Protein AF-A0A7S3ULJ9-F1 (afdb_monomer_lite)

Radius of gyration: 17.22 Å; chains: 1; bounding box: 42×34×47 Å

Secondary structure (DSSP, 8-state):
-PPPSS-TTPPSSEEEEEEE--SSTT--EEEEEEEESSSSSGGGSEEEEEEEEE------TT---EEEEEEE-TT-PEEEEEEETTT--EEEEEE---TTS--HHHHHHHHT-

InterPro domains:
  IPR013126 Heat shock protein 70 family [PF00012] (1-113)
  IPR013126 Heat shock protein 70 family [PTHR19375] (1-113)
  IPR029047 Heat shock protein 70kD, peptide-binding domain superfamily [G3DSA:2.60.34.10] (1-113)
  IPR029047 Heat shock protein 70kD, peptide-binding domain superfamily [SSF100920] (1-112)

Sequence (113 aa):
VMTKLIERNTTIPTKKNQTFTTYADNQPGVLIQVFEGERAMTKDNNLLGKFHLDGIPPAPRGVPQIEVTFDIDANGILNVSAQDKSTGKSNQITITNEKGRLSQADIDRMVNE

pLDDT: mean 85.6, std 11.39, range [47.88, 94.81]

Organism: Oxyrrhis marina (NCBI:txid2969)

Foldseek 3Di:
DDDDFDDPPPDPQDKGKDKDWDPAFQDQKDKDWDWDDDDPDRVVTHTQDIDIQGGDGGGGTPPWIKMWMWGQHPQRWIKIKIATPVPRGIDIDIGDCPPPDDDVVRVVVVVVD

Structure (mmCIF, N/CA/C/O backbone):
data_AF-A0A7S3ULJ9-F1
#
_entry.id   AF-A0A7S3ULJ9-F1
#
loop_
_atom_site.group_PDB
_atom_site.id
_atom_site.type_symbol
_atom_site.label_atom_id
_atom_site.label_alt_id
_atom_site.label_comp_id
_atom_site.label_asym_id
_atom_site.label_entity_id
_atom_site.label_seq_id
_atom_site.pdbx_PDB_ins_code
_atom_site.Cartn_x
_atom_site.Cartn_y
_atom_site.Cartn_z
_atom_site.occupancy
_atom_site.B_iso_or_equiv
_atom_site.auth_seq_id
_atom_site.auth_comp_id
_atom_site.auth_asym_id
_atom_site.auth_atom_id
_atom_site.pdbx_PDB_model_num
ATOM 1 N N . VAL A 1 1 ? -7.353 -11.570 -3.505 1.00 76.38 1 VAL A N 1
ATOM 2 C CA . VAL A 1 1 ? -6.701 -12.179 -2.321 1.00 76.38 1 VAL A CA 1
ATOM 3 C C . VAL A 1 1 ? -6.170 -11.050 -1.457 1.00 76.38 1 VAL A C 1
ATOM 5 O O . VAL A 1 1 ? -5.684 -10.079 -2.022 1.00 76.38 1 VAL A O 1
ATOM 8 N N . MET A 1 2 ? -6.346 -11.126 -0.138 1.00 84.81 2 MET A N 1
ATOM 9 C CA . MET A 1 2 ? -5.890 -10.107 0.812 1.00 84.81 2 MET A CA 1
ATOM 10 C C . MET A 1 2 ? -4.467 -10.416 1.292 1.00 84.81 2 MET A C 1
ATOM 12 O O . MET A 1 2 ? -4.228 -11.488 1.846 1.00 84.81 2 MET A O 1
ATOM 16 N N . THR A 1 3 ? -3.546 -9.468 1.125 1.00 87.88 3 THR A N 1
ATOM 17 C CA . THR A 1 3 ? -2.212 -9.529 1.738 1.00 87.88 3 THR A CA 1
ATOM 18 C C . THR A 1 3 ? -2.267 -8.815 3.081 1.00 87.88 3 THR A C 1
ATOM 20 O O . THR A 1 3 ? -2.571 -7.625 3.141 1.00 87.88 3 THR A O 1
ATOM 23 N N . LYS A 1 4 ? -2.016 -9.545 4.169 1.00 87.50 4 LYS A N 1
ATOM 24 C CA . LYS A 1 4 ? -2.036 -8.990 5.527 1.00 87.50 4 LYS A CA 1
ATOM 25 C C . LYS A 1 4 ? -0.697 -8.314 5.822 1.00 87.50 4 LYS A C 1
ATOM 27 O O . LYS A 1 4 ? 0.342 -8.956 5.718 1.00 87.50 4 LYS A O 1
ATOM 32 N N . LEU A 1 5 ? -0.745 -7.034 6.181 1.00 87.44 5 LEU A N 1
ATOM 33 C CA . LEU A 1 5 ? 0.434 -6.214 6.493 1.00 87.44 5 LEU A CA 1
ATOM 34 C C . LEU A 1 5 ? 0.550 -5.912 7.987 1.00 87.44 5 LEU A C 1
ATOM 36 O O . LEU A 1 5 ? 1.625 -6.036 8.567 1.00 87.44 5 LEU A O 1
ATOM 40 N N . ILE A 1 6 ? -0.568 -5.529 8.603 1.00 89.06 6 ILE A N 1
ATOM 41 C CA . ILE A 1 6 ? -0.689 -5.263 10.034 1.00 89.06 6 ILE A CA 1
ATOM 42 C C . ILE A 1 6 ? -1.803 -6.166 10.552 1.00 89.06 6 ILE A C 1
ATOM 44 O O . ILE A 1 6 ? -2.921 -6.143 10.034 1.00 89.06 6 ILE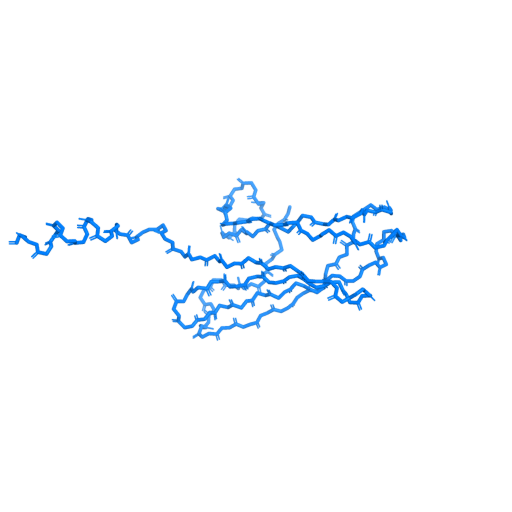 A O 1
ATOM 48 N N . GLU A 1 7 ? -1.480 -7.010 11.527 1.00 90.25 7 GLU A N 1
ATOM 49 C CA . GLU A 1 7 ? -2.442 -7.941 12.108 1.00 90.25 7 GLU A CA 1
ATOM 50 C C . GLU A 1 7 ? -3.335 -7.240 13.130 1.00 90.25 7 GLU A C 1
ATOM 52 O O . GLU A 1 7 ? -2.963 -6.230 13.739 1.00 90.25 7 GLU A O 1
ATOM 57 N N . ARG A 1 8 ? -4.530 -7.794 13.346 1.00 86.62 8 ARG A N 1
ATOM 58 C CA . ARG A 1 8 ? -5.422 -7.300 14.391 1.00 86.62 8 ARG A CA 1
ATOM 59 C C . ARG A 1 8 ? -4.737 -7.416 15.753 1.00 86.62 8 ARG A C 1
ATOM 61 O O . ARG A 1 8 ? -4.056 -8.399 16.023 1.00 86.62 8 ARG A O 1
ATOM 68 N N . ASN A 1 9 ? -4.970 -6.426 16.614 1.00 85.12 9 ASN A N 1
ATOM 69 C CA . ASN A 1 9 ? -4.361 -6.306 17.943 1.00 85.12 9 ASN A CA 1
ATOM 70 C C . ASN A 1 9 ? -2.840 -6.051 17.924 1.00 85.12 9 ASN A C 1
ATOM 72 O O . ASN A 1 9 ? -2.186 -6.228 18.949 1.00 85.12 9 ASN A O 1
ATOM 76 N N . THR A 1 10 ? -2.271 -5.609 16.795 1.00 90.00 10 THR A N 1
ATOM 77 C CA . THR A 1 10 ? -0.895 -5.087 16.782 1.00 90.00 10 THR A CA 1
ATOM 78 C C . THR A 1 10 ? -0.816 -3.822 17.639 1.00 90.00 10 THR A C 1
ATOM 80 O O . THR A 1 10 ? -1.635 -2.917 17.489 1.00 90.00 10 THR A O 1
ATOM 83 N N . THR A 1 11 ? 0.182 -3.742 18.520 1.00 91.62 11 THR A N 1
ATOM 84 C CA . THR A 1 11 ? 0.448 -2.553 19.339 1.00 91.62 11 THR A CA 1
ATOM 85 C C . THR A 1 11 ? 0.777 -1.348 18.457 1.00 91.62 11 THR A C 1
ATOM 87 O O . THR A 1 11 ? 1.691 -1.427 17.636 1.00 91.62 11 THR A O 1
ATOM 90 N N . ILE A 1 12 ? 0.057 -0.239 18.643 1.00 90.38 12 ILE A N 1
ATOM 91 C CA . ILE A 1 12 ? 0.316 1.047 17.978 1.00 90.38 12 ILE A CA 1
ATOM 92 C C . ILE A 1 12 ? 1.128 1.977 18.902 1.00 90.38 12 ILE A C 1
ATOM 94 O O . ILE A 1 12 ? 0.982 1.875 20.123 1.00 90.38 12 ILE A O 1
ATOM 98 N N . PRO A 1 13 ? 1.976 2.876 18.366 1.00 93.62 13 PRO A N 1
ATOM 99 C CA . PRO A 1 13 ? 2.240 3.118 16.945 1.00 93.62 13 PRO A CA 1
ATOM 100 C C . PRO A 1 13 ? 3.044 1.987 16.288 1.00 93.62 13 PRO A C 1
ATOM 102 O O . PRO A 1 13 ? 3.912 1.379 16.914 1.00 93.62 13 PRO A O 1
ATOM 105 N N . THR A 1 14 ? 2.760 1.692 15.018 1.00 93.75 14 THR A N 1
ATOM 106 C CA . THR A 1 14 ? 3.456 0.631 14.275 1.00 93.75 14 THR A CA 1
ATOM 107 C C . THR A 1 14 ? 3.666 0.998 12.819 1.00 93.75 14 THR A C 1
ATOM 109 O O . THR A 1 14 ? 2.811 1.614 12.189 1.00 93.75 14 THR A O 1
ATOM 112 N N . LYS A 1 15 ? 4.798 0.555 12.270 1.00 94.69 15 LYS A N 1
ATOM 113 C CA . LYS A 1 15 ? 5.184 0.788 10.883 1.00 94.69 15 LYS A CA 1
ATOM 114 C C . LYS A 1 15 ? 5.569 -0.525 10.217 1.00 94.69 15 LYS A C 1
ATOM 116 O O . LYS A 1 15 ? 6.380 -1.288 10.747 1.00 94.69 15 LYS A O 1
ATOM 121 N N . LYS A 1 16 ? 5.007 -0.785 9.040 1.00 93.75 16 LYS A N 1
ATOM 122 C CA . LYS A 1 16 ? 5.294 -1.963 8.214 1.00 93.75 16 LYS A CA 1
ATOM 123 C C . LYS A 1 16 ? 5.517 -1.548 6.775 1.00 93.75 16 LYS A C 1
ATOM 125 O O . LYS A 1 16 ? 4.790 -0.714 6.252 1.00 93.75 16 LYS A O 1
ATOM 130 N N . ASN A 1 17 ? 6.507 -2.143 6.129 1.00 93.94 17 ASN A N 1
ATOM 131 C CA . ASN A 1 17 ? 6.773 -1.950 4.713 1.00 93.94 17 ASN A CA 1
ATOM 132 C C . ASN A 1 17 ? 6.694 -3.282 3.967 1.00 93.94 17 ASN A C 1
ATOM 134 O O . ASN A 1 17 ? 6.966 -4.349 4.517 1.00 93.94 17 ASN A O 1
ATOM 138 N N . GLN A 1 18 ? 6.299 -3.216 2.703 1.00 92.88 18 GLN A N 1
ATOM 139 C CA . GLN A 1 18 ? 6.301 -4.356 1.805 1.00 92.88 18 GLN A CA 1
ATOM 140 C C . GLN A 1 18 ? 6.574 -3.891 0.383 1.00 92.88 18 GLN A C 1
ATOM 142 O O . GLN A 1 18 ? 6.003 -2.910 -0.092 1.00 92.88 18 GLN A O 1
ATOM 147 N N . THR A 1 19 ? 7.443 -4.622 -0.305 1.00 92.94 19 THR A N 1
ATOM 148 C CA . THR A 1 19 ? 7.725 -4.384 -1.716 1.00 92.94 19 THR A CA 1
ATOM 149 C C . THR A 1 19 ? 6.708 -5.125 -2.574 1.00 92.94 19 THR A C 1
ATOM 151 O O . THR A 1 19 ? 6.544 -6.339 -2.457 1.00 92.94 19 THR A O 1
ATOM 154 N N . PHE A 1 20 ? 6.054 -4.386 -3.457 1.00 91.50 20 PHE A N 1
ATOM 155 C CA . PHE A 1 20 ? 5.166 -4.872 -4.499 1.00 91.50 20 PHE A CA 1
ATOM 156 C C . PHE A 1 20 ? 5.796 -4.636 -5.873 1.00 91.50 20 PHE A C 1
ATOM 158 O O . PHE A 1 20 ? 6.786 -3.918 -6.022 1.00 91.50 20 PHE A O 1
ATOM 165 N N . THR A 1 21 ? 5.213 -5.256 -6.890 1.00 91.31 21 THR A N 1
ATOM 166 C CA . THR A 1 21 ? 5.648 -5.121 -8.279 1.00 91.31 21 THR A CA 1
ATOM 167 C C . THR A 1 21 ? 4.443 -5.061 -9.213 1.00 91.31 21 THR A C 1
ATOM 169 O O . THR A 1 21 ? 3.305 -5.275 -8.786 1.00 91.31 21 THR A O 1
ATOM 172 N N . THR A 1 22 ? 4.679 -4.729 -10.479 1.00 90.69 22 THR A N 1
ATOM 173 C CA . THR A 1 22 ? 3.638 -4.645 -11.504 1.00 90.69 22 THR A CA 1
ATOM 174 C C . THR A 1 22 ? 3.106 -6.025 -11.875 1.00 90.69 22 THR A C 1
ATOM 176 O O . THR A 1 22 ? 3.824 -7.027 -11.868 1.00 90.69 22 THR A O 1
ATOM 179 N N . TYR A 1 23 ? 1.818 -6.074 -12.213 1.00 87.38 23 TYR A N 1
ATOM 180 C CA . TYR A 1 23 ? 1.151 -7.307 -12.630 1.00 87.38 23 TYR A CA 1
ATOM 181 C C . TYR A 1 23 ? 1.288 -7.551 -14.142 1.00 87.38 23 TYR A C 1
ATOM 183 O O . TYR A 1 23 ? 1.306 -8.700 -14.584 1.00 87.38 23 TYR A O 1
ATOM 191 N N . ALA A 1 24 ? 1.416 -6.475 -14.925 1.00 88.50 24 ALA A N 1
ATOM 192 C CA . ALA A 1 24 ? 1.529 -6.506 -16.380 1.00 88.50 24 ALA A CA 1
ATOM 193 C C . ALA A 1 24 ? 2.808 -5.814 -16.880 1.00 88.50 24 ALA A C 1
ATOM 195 O O . ALA A 1 24 ? 3.369 -4.943 -16.208 1.00 88.50 24 ALA A O 1
ATOM 196 N N . ASP A 1 25 ? 3.247 -6.203 -18.078 1.00 89.81 25 ASP A N 1
ATOM 197 C CA . ASP A 1 25 ? 4.362 -5.559 -18.772 1.00 89.81 25 ASP A CA 1
ATOM 198 C C . ASP A 1 25 ? 3.993 -4.121 -19.154 1.00 89.81 25 ASP A C 1
ATOM 200 O O . ASP A 1 25 ? 2.866 -3.847 -19.570 1.00 89.81 25 ASP A O 1
ATOM 204 N N . ASN A 1 26 ? 4.953 -3.202 -19.035 1.00 89.69 26 ASN A N 1
ATOM 205 C CA . ASN A 1 26 ? 4.806 -1.786 -19.389 1.00 89.69 26 ASN A CA 1
ATOM 206 C C . ASN A 1 26 ? 3.639 -1.075 -18.682 1.00 89.69 26 ASN A C 1
ATOM 208 O O . ASN A 1 26 ? 3.047 -0.144 -19.226 1.00 89.69 26 ASN A O 1
ATOM 212 N N . GLN A 1 27 ? 3.301 -1.513 -17.468 1.00 88.38 27 GLN A N 1
ATOM 213 C CA . GLN A 1 27 ? 2.228 -0.922 -16.682 1.00 88.38 27 GLN A CA 1
ATOM 214 C C . GLN A 1 27 ? 2.610 0.516 -16.248 1.00 88.38 27 GLN A C 1
ATOM 216 O O . GLN A 1 27 ? 3.560 0.674 -15.481 1.00 88.38 27 GLN A O 1
ATOM 221 N N . PRO A 1 28 ? 1.880 1.563 -16.687 1.00 88.62 28 PRO A N 1
ATOM 222 C CA . PRO A 1 28 ? 2.273 2.964 -16.470 1.00 88.62 28 PRO A CA 1
ATOM 223 C C . PRO A 1 28 ? 2.031 3.467 -15.037 1.00 88.62 28 PRO A C 1
ATOM 225 O O . PRO A 1 28 ? 2.539 4.521 -14.650 1.00 88.62 28 PRO A O 1
ATOM 228 N N . GLY A 1 29 ? 1.250 2.729 -14.250 1.00 88.69 29 GLY A N 1
ATOM 229 C CA . GLY A 1 29 ? 0.926 3.059 -12.868 1.00 88.69 29 GLY A CA 1
ATOM 230 C C . GLY A 1 29 ? 0.274 1.893 -12.132 1.00 88.69 29 GLY A C 1
ATOM 231 O O . GLY A 1 29 ? -0.270 0.972 -12.748 1.00 88.69 29 GLY A O 1
ATOM 232 N N . VAL A 1 30 ? 0.335 1.909 -10.803 1.00 90.31 30 VAL A N 1
ATOM 233 C CA . VAL A 1 30 ? -0.273 0.887 -9.936 1.00 90.31 30 VAL A CA 1
ATOM 234 C C . VAL A 1 30 ? -1.384 1.496 -9.088 1.00 90.31 30 VAL A C 1
ATOM 236 O O . VAL A 1 30 ? -1.262 2.612 -8.591 1.00 90.31 30 VAL A O 1
ATOM 239 N N . LEU A 1 31 ? -2.475 0.750 -8.909 1.00 91.56 31 LEU A N 1
ATOM 240 C CA . LEU A 1 31 ? -3.559 1.110 -7.999 1.00 91.56 31 LEU A CA 1
ATOM 241 C C . LEU A 1 31 ? -3.336 0.413 -6.655 1.00 91.56 31 LEU A C 1
ATOM 243 O O . LEU A 1 31 ? -3.411 -0.813 -6.569 1.00 91.56 31 LEU A O 1
ATOM 247 N N . ILE A 1 32 ? -3.096 1.195 -5.606 1.00 91.75 32 ILE A N 1
ATOM 248 C CA . ILE A 1 32 ? -2.990 0.707 -4.235 1.00 91.75 32 ILE A CA 1
ATOM 249 C C . ILE A 1 32 ? -4.364 0.833 -3.586 1.00 91.75 32 ILE A C 1
ATOM 251 O O . ILE A 1 32 ? -4.965 1.907 -3.573 1.00 91.75 32 ILE A O 1
ATOM 255 N N . GLN A 1 33 ? -4.867 -0.271 -3.039 1.00 91.75 33 GLN A N 1
ATOM 256 C CA . GLN A 1 33 ? -6.136 -0.319 -2.319 1.00 91.75 33 GLN A CA 1
ATOM 257 C C . GLN A 1 33 ? -5.891 -0.816 -0.900 1.00 91.75 33 GLN A C 1
ATOM 259 O O . GLN A 1 33 ? -5.283 -1.866 -0.697 1.00 91.75 33 GLN A O 1
ATOM 264 N N . VAL A 1 34 ? -6.387 -0.062 0.073 1.00 91.62 34 VAL A N 1
ATOM 265 C CA . VAL A 1 34 ? -6.213 -0.332 1.496 1.00 91.62 34 VAL A CA 1
ATOM 266 C C . VAL A 1 34 ? -7.516 -0.890 2.042 1.00 91.62 34 VAL A C 1
ATOM 268 O O . VAL A 1 34 ? -8.563 -0.249 1.941 1.00 91.62 34 VAL A O 1
ATOM 271 N N . PHE A 1 35 ? -7.446 -2.086 2.617 1.00 91.69 35 PHE A N 1
ATOM 272 C CA . PHE A 1 35 ? -8.598 -2.781 3.177 1.00 91.69 35 PHE A CA 1
ATOM 273 C C . PHE A 1 35 ? -8.399 -3.079 4.659 1.00 91.69 35 PHE A C 1
ATOM 275 O O . PHE A 1 35 ? -7.292 -3.388 5.098 1.00 91.69 35 PHE A O 1
ATOM 282 N N . GLU A 1 36 ? -9.503 -3.066 5.394 1.00 88.19 36 GLU A N 1
ATOM 283 C CA . GLU A 1 36 ? -9.609 -3.471 6.789 1.00 88.19 36 GLU A CA 1
ATOM 284 C C . GLU A 1 36 ? -10.522 -4.697 6.897 1.00 88.19 36 GLU A C 1
ATOM 286 O O . GLU A 1 36 ? -11.664 -4.690 6.431 1.00 88.19 36 GLU A O 1
ATOM 291 N N . GLY A 1 37 ? -10.015 -5.770 7.501 1.00 88.31 37 GLY A N 1
ATOM 292 C CA . GLY A 1 37 ? -10.784 -6.982 7.770 1.00 88.31 37 GLY A CA 1
ATOM 293 C C . GLY A 1 37 ? -9.928 -8.247 7.809 1.00 88.31 37 GLY A C 1
ATOM 294 O O . GLY A 1 37 ? -8.769 -8.261 7.399 1.00 88.31 37 GLY A O 1
ATOM 295 N N . GLU A 1 38 ? -10.510 -9.330 8.321 1.00 87.38 38 GLU A N 1
ATOM 296 C CA . GLU A 1 38 ? -9.816 -10.612 8.523 1.00 87.38 38 GLU A CA 1
ATOM 297 C C . GLU A 1 38 ? -10.067 -11.627 7.399 1.00 87.38 38 GLU A C 1
ATOM 299 O O . GLU A 1 38 ? -9.420 -12.680 7.355 1.00 87.38 38 GLU A O 1
ATOM 304 N N . ARG A 1 39 ? -10.999 -11.335 6.481 1.00 86.81 39 ARG A N 1
ATOM 305 C CA . ARG A 1 39 ? -11.415 -12.285 5.444 1.00 86.81 39 ARG A CA 1
ATOM 306 C C . ARG A 1 39 ? -10.339 -12.416 4.366 1.00 86.81 39 ARG A C 1
ATOM 308 O O . ARG A 1 39 ? -9.633 -11.464 4.038 1.00 86.81 39 ARG A O 1
ATOM 315 N N . ALA A 1 40 ? -10.233 -13.610 3.782 1.00 86.38 40 ALA A N 1
ATOM 316 C CA . ALA A 1 40 ? -9.204 -13.939 2.790 1.00 86.38 40 ALA A CA 1
ATOM 317 C C . ALA A 1 40 ? -9.351 -13.167 1.463 1.00 86.38 40 ALA A C 1
ATOM 319 O O . ALA A 1 40 ? -8.378 -12.986 0.723 1.00 86.38 40 ALA A O 1
ATOM 320 N N . MET A 1 41 ? -10.564 -12.709 1.148 1.00 88.25 41 MET A N 1
ATOM 321 C CA . MET A 1 41 ? -10.880 -11.990 -0.082 1.00 88.25 41 MET A CA 1
ATOM 322 C C . MET A 1 41 ? -11.239 -10.538 0.226 1.00 88.25 41 MET A C 1
ATOM 324 O O . MET A 1 41 ? -12.075 -10.257 1.078 1.00 88.25 41 MET A O 1
ATOM 328 N N . THR A 1 42 ? -10.628 -9.612 -0.515 1.00 86.25 42 THR A N 1
ATOM 329 C CA . THR A 1 42 ? -10.806 -8.160 -0.348 1.00 86.25 42 THR A CA 1
ATOM 330 C C . THR A 1 42 ? -12.248 -7.702 -0.554 1.00 86.25 42 THR A C 1
ATOM 332 O O . THR A 1 42 ? -12.670 -6.754 0.092 1.00 86.25 42 THR A O 1
ATOM 335 N N . LYS A 1 43 ? -13.021 -8.403 -1.396 1.00 88.25 43 LYS A N 1
ATOM 336 C CA . LYS A 1 43 ? -14.448 -8.124 -1.642 1.00 88.25 43 LYS A CA 1
ATOM 337 C C . LYS A 1 43 ? -15.316 -8.217 -0.383 1.00 88.25 43 LYS A C 1
ATOM 339 O O . LYS A 1 43 ? -16.362 -7.587 -0.323 1.00 88.25 43 LYS A O 1
ATOM 344 N N . ASP A 1 44 ? -14.887 -9.017 0.591 1.00 86.25 44 ASP A N 1
ATOM 345 C CA . ASP A 1 44 ? -15.623 -9.238 1.828 1.00 86.25 44 ASP A CA 1
ATOM 346 C C . ASP A 1 44 ? -15.067 -8.364 2.972 1.00 86.25 44 ASP A C 1
ATOM 348 O O . ASP A 1 44 ? -15.563 -8.434 4.091 1.00 86.25 44 ASP A O 1
ATOM 352 N N . ASN A 1 45 ? -14.041 -7.547 2.719 1.00 87.81 45 ASN A N 1
ATOM 353 C CA . ASN A 1 45 ? -13.438 -6.636 3.695 1.00 87.81 45 ASN A CA 1
ATOM 354 C C . ASN A 1 45 ? -13.875 -5.183 3.435 1.00 87.81 45 ASN A C 1
ATOM 356 O O . ASN A 1 45 ? -14.415 -4.853 2.379 1.00 87.81 45 ASN A O 1
ATOM 360 N N . ASN A 1 46 ? -13.633 -4.300 4.401 1.00 86.88 46 ASN A N 1
ATOM 361 C CA . ASN A 1 46 ? -13.961 -2.881 4.299 1.00 86.88 46 ASN A CA 1
ATOM 362 C C . ASN A 1 46 ? -12.874 -2.1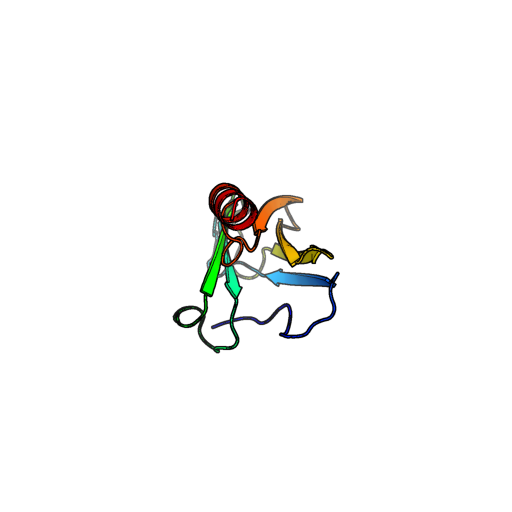49 3.500 1.00 86.88 46 ASN A C 1
ATOM 364 O O . ASN A 1 46 ? -11.699 -2.209 3.854 1.00 86.88 46 ASN A O 1
ATOM 368 N N . LEU A 1 47 ? -13.247 -1.459 2.421 1.00 89.25 47 LEU A N 1
ATOM 369 C CA . LEU A 1 47 ? -12.322 -0.594 1.686 1.00 89.25 47 LEU A CA 1
ATOM 370 C C . LEU A 1 47 ? -12.161 0.718 2.457 1.00 89.25 47 LEU A C 1
ATOM 372 O O . LEU A 1 47 ? -13.112 1.490 2.566 1.00 89.25 47 LEU A O 1
ATOM 376 N N . LEU A 1 48 ? -10.956 0.972 2.958 1.00 88.81 48 LEU A N 1
ATOM 377 C CA . LEU A 1 48 ? -10.632 2.205 3.669 1.00 88.81 48 LEU A CA 1
ATOM 378 C C . LEU A 1 48 ? -10.271 3.341 2.713 1.00 88.81 48 LEU A C 1
ATOM 380 O O . LEU A 1 48 ? -10.655 4.486 2.918 1.00 88.81 48 LEU A O 1
ATOM 384 N N . GLY A 1 49 ? -9.535 3.020 1.651 1.00 89.38 49 GLY A N 1
ATOM 385 C CA . GLY A 1 49 ? -9.054 4.016 0.708 1.00 89.38 49 GLY A CA 1
ATOM 386 C C . GLY A 1 49 ? -8.339 3.388 -0.475 1.00 89.38 49 GLY A C 1
ATOM 387 O O . GLY A 1 49 ? -8.010 2.200 -0.480 1.00 89.38 49 GLY A O 1
ATOM 388 N N . LYS A 1 50 ? -8.113 4.193 -1.509 1.00 93.12 50 LYS A N 1
ATOM 389 C CA . LYS A 1 50 ? -7.339 3.795 -2.683 1.00 93.12 50 LYS A CA 1
ATOM 390 C C . LYS A 1 50 ? -6.651 5.002 -3.298 1.00 93.12 50 LYS A C 1
ATOM 392 O O . LYS A 1 50 ? -7.204 6.098 -3.270 1.00 93.12 50 LYS A O 1
ATOM 397 N N . PHE A 1 51 ? -5.487 4.785 -3.887 1.00 93.06 51 PHE A N 1
ATOM 398 C CA . PHE A 1 51 ? -4.741 5.818 -4.595 1.00 93.06 51 PHE A CA 1
ATOM 399 C C . PHE A 1 51 ? -3.915 5.200 -5.725 1.00 93.06 51 PHE A C 1
ATOM 401 O O . PHE A 1 51 ? -3.596 4.011 -5.697 1.00 93.06 51 PHE A O 1
ATOM 408 N N . HIS A 1 52 ? -3.601 6.008 -6.734 1.00 91.38 52 HIS A N 1
ATOM 409 C CA . HIS A 1 52 ? -2.784 5.592 -7.871 1.00 91.38 52 HIS A CA 1
ATOM 410 C C . HIS A 1 52 ? -1.361 6.119 -7.709 1.00 91.38 52 HIS A C 1
ATOM 412 O O . HIS A 1 52 ? -1.161 7.279 -7.349 1.00 91.38 52 HIS A O 1
ATOM 418 N N . LEU A 1 53 ? -0.376 5.269 -7.973 1.00 90.44 53 LEU A N 1
ATOM 419 C CA . LEU A 1 53 ? 1.004 5.684 -8.182 1.00 90.44 53 LEU A CA 1
ATOM 420 C C . LEU A 1 53 ? 1.272 5.643 -9.684 1.00 90.44 53 LEU A C 1
ATOM 422 O O . LEU A 1 53 ? 1.417 4.563 -10.257 1.00 90.44 53 LEU A O 1
ATOM 426 N N . ASP A 1 54 ? 1.315 6.820 -10.298 1.00 90.75 54 ASP A N 1
ATOM 427 C CA . ASP A 1 54 ? 1.491 6.982 -11.737 1.00 90.75 54 ASP A CA 1
ATOM 428 C C . ASP A 1 54 ? 2.938 7.291 -12.125 1.00 90.75 54 ASP A C 1
ATOM 430 O O . ASP A 1 54 ? 3.754 7.791 -11.344 1.00 90.75 54 ASP A O 1
ATOM 434 N N . GLY A 1 55 ? 3.235 7.057 -13.401 1.00 86.12 55 GLY A N 1
ATOM 435 C CA . GLY A 1 55 ? 4.502 7.423 -14.010 1.00 86.12 55 GLY A CA 1
ATOM 436 C C . GLY A 1 55 ? 5.630 6.453 -13.686 1.00 86.12 55 GLY A C 1
ATOM 437 O O . GLY A 1 55 ? 6.777 6.898 -13.574 1.00 86.12 55 GLY A O 1
ATOM 438 N N . ILE A 1 56 ? 5.278 5.171 -13.564 1.00 87.12 56 ILE A N 1
ATOM 439 C CA . ILE A 1 56 ? 6.204 4.042 -13.546 1.00 87.12 56 ILE A CA 1
ATOM 440 C C . ILE A 1 56 ? 6.765 3.875 -14.969 1.00 87.12 56 ILE A C 1
ATOM 442 O O . ILE A 1 56 ? 5.984 3.843 -15.927 1.00 87.12 56 ILE A O 1
ATOM 446 N N . PRO A 1 57 ? 8.095 3.796 -15.146 1.00 87.38 57 PRO A N 1
ATOM 447 C CA . PRO A 1 57 ? 8.697 3.584 -16.455 1.00 87.38 57 PRO A CA 1
ATOM 448 C C . PRO A 1 57 ? 8.246 2.255 -17.080 1.00 87.38 57 PRO A C 1
ATOM 450 O O . PRO A 1 57 ? 8.072 1.272 -16.355 1.00 87.38 57 PRO A O 1
ATOM 453 N N . PRO A 1 58 ? 8.108 2.179 -18.416 1.00 88.50 58 PRO A N 1
ATOM 454 C CA . PRO A 1 58 ? 7.831 0.920 -19.095 1.00 88.50 58 PRO A CA 1
ATOM 455 C C . PRO A 1 58 ? 8.924 -0.110 -18.787 1.00 88.50 58 PRO A C 1
ATOM 457 O O . PRO A 1 58 ? 10.090 0.080 -19.135 1.00 88.50 58 PRO A O 1
ATOM 460 N N . ALA A 1 59 ? 8.549 -1.188 -18.107 1.00 89.38 59 ALA A N 1
ATOM 461 C CA . ALA A 1 59 ? 9.436 -2.284 -17.754 1.00 89.38 59 ALA A CA 1
ATOM 462 C C . ALA A 1 59 ? 8.672 -3.618 -17.803 1.00 89.38 59 ALA A C 1
ATOM 464 O O . ALA A 1 59 ? 7.441 -3.623 -17.665 1.00 89.38 59 ALA A O 1
ATOM 465 N N . PRO A 1 60 ? 9.373 -4.755 -17.966 1.00 91.75 60 PRO A N 1
ATOM 466 C CA . PRO A 1 60 ? 8.755 -6.069 -17.835 1.00 91.75 60 PRO A CA 1
ATOM 467 C C . PRO A 1 60 ? 8.100 -6.243 -16.460 1.00 91.75 60 PRO A C 1
ATOM 469 O O . PRO A 1 60 ? 8.574 -5.699 -15.456 1.00 91.75 60 PRO A O 1
ATOM 472 N N . ARG A 1 61 ? 7.028 -7.033 -16.395 1.00 91.06 61 ARG A N 1
ATOM 473 C CA . ARG A 1 61 ? 6.367 -7.396 -15.137 1.00 91.06 61 ARG A CA 1
ATOM 474 C C . ARG A 1 61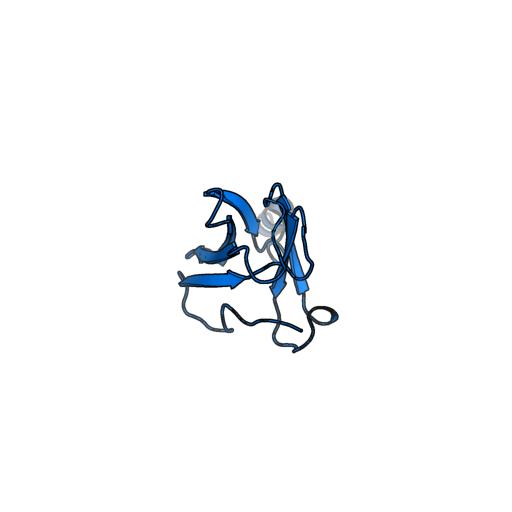 ? 7.381 -7.963 -14.144 1.00 91.06 61 ARG A C 1
ATOM 476 O O . ARG A 1 61 ? 8.284 -8.711 -14.521 1.00 91.06 61 ARG A O 1
ATOM 483 N N . GLY A 1 62 ? 7.226 -7.634 -12.867 1.00 87.06 62 GLY A N 1
ATOM 484 C CA . GLY A 1 62 ? 8.136 -8.112 -11.824 1.00 87.06 62 GLY A CA 1
ATOM 485 C C . GLY A 1 62 ? 9.427 -7.301 -11.656 1.00 87.06 62 GLY A C 1
ATOM 486 O O . GLY A 1 62 ? 10.117 -7.495 -10.659 1.00 87.06 62 GLY A O 1
ATOM 487 N N . VAL A 1 63 ? 9.762 -6.399 -12.589 1.00 90.19 63 VAL A N 1
ATOM 488 C CA . VAL A 1 63 ? 10.983 -5.575 -12.513 1.00 90.19 63 VAL A CA 1
ATOM 489 C C . VAL A 1 63 ? 10.793 -4.316 -11.656 1.00 90.19 63 VAL A C 1
ATOM 491 O O . VAL A 1 63 ? 11.644 -4.070 -10.798 1.00 90.19 63 VAL A O 1
ATOM 494 N N . PRO A 1 64 ? 9.712 -3.520 -11.810 1.00 89.94 64 PRO A N 1
ATOM 495 C CA . PRO A 1 64 ? 9.481 -2.368 -10.944 1.00 89.94 64 PRO A CA 1
ATOM 496 C C . PRO A 1 64 ? 9.338 -2.786 -9.481 1.00 89.94 64 PRO A C 1
ATOM 498 O O . PRO A 1 64 ? 8.593 -3.718 -9.168 1.00 89.94 64 PRO A O 1
ATOM 501 N N . GLN A 1 65 ? 10.020 -2.076 -8.586 1.00 91.94 65 GLN A N 1
ATOM 502 C CA . GLN A 1 65 ? 9.930 -2.294 -7.144 1.00 91.94 65 GLN A CA 1
ATOM 503 C C . GLN A 1 65 ? 9.227 -1.109 -6.491 1.00 91.94 65 GLN A C 1
ATOM 505 O O . GLN A 1 65 ? 9.803 -0.031 -6.357 1.00 91.94 65 GLN A O 1
ATOM 510 N N . ILE A 1 66 ? 7.984 -1.328 -6.073 1.00 92.69 66 ILE A N 1
ATOM 511 C CA . ILE A 1 66 ? 7.157 -0.347 -5.378 1.00 92.69 66 ILE A CA 1
ATOM 512 C C . ILE A 1 66 ? 7.185 -0.688 -3.891 1.00 92.69 66 ILE A C 1
ATOM 514 O O . ILE A 1 66 ? 6.595 -1.678 -3.469 1.00 92.69 66 ILE A O 1
ATOM 518 N N . GLU A 1 67 ? 7.865 0.112 -3.080 1.00 93.81 67 GLU A N 1
ATOM 519 C CA . GLU A 1 67 ? 7.821 -0.023 -1.628 1.00 93.81 67 GLU A CA 1
ATOM 520 C C . GLU A 1 67 ? 6.569 0.660 -1.091 1.00 93.81 67 GLU A C 1
ATOM 522 O O . GLU A 1 67 ? 6.409 1.872 -1.222 1.00 93.81 67 GLU A O 1
ATOM 527 N N . VAL A 1 68 ? 5.675 -0.116 -0.486 1.00 94.06 68 VAL A N 1
ATOM 528 C CA . VAL A 1 68 ? 4.485 0.407 0.179 1.00 94.06 68 VAL A CA 1
ATOM 529 C C . VAL A 1 68 ? 4.700 0.339 1.682 1.00 94.06 68 VAL A C 1
ATOM 531 O O . VAL A 1 68 ? 4.998 -0.722 2.228 1.00 94.06 68 VAL A O 1
ATOM 534 N N . THR A 1 69 ? 4.549 1.474 2.350 1.00 94.62 69 THR A N 1
ATOM 535 C CA . THR A 1 69 ? 4.701 1.633 3.791 1.00 94.62 69 THR A CA 1
ATOM 536 C C . THR A 1 69 ? 3.356 1.972 4.413 1.00 94.62 69 THR A C 1
ATOM 538 O O . THR A 1 69 ? 2.677 2.895 3.978 1.00 94.62 69 THR A O 1
ATOM 541 N N . PHE A 1 70 ? 2.996 1.224 5.447 1.00 94.69 70 PHE A N 1
ATOM 542 C CA . PHE A 1 70 ? 1.833 1.422 6.296 1.00 94.69 70 PHE A CA 1
ATOM 543 C C . PHE A 1 70 ? 2.329 1.890 7.655 1.00 94.69 70 PHE A C 1
ATOM 545 O O . PHE A 1 70 ? 3.112 1.193 8.302 1.00 94.69 70 PHE A O 1
ATOM 552 N N . ASP A 1 71 ? 1.889 3.066 8.068 1.00 94.12 71 ASP A N 1
ATOM 553 C CA . ASP A 1 71 ? 2.273 3.701 9.319 1.00 94.12 71 ASP A CA 1
ATOM 554 C C . ASP A 1 71 ? 1.010 4.062 10.096 1.00 94.12 71 ASP A C 1
ATOM 556 O O . ASP A 1 71 ? 0.190 4.847 9.622 1.00 94.12 71 ASP A O 1
ATOM 560 N N . ILE A 1 72 ? 0.820 3.435 11.254 1.00 92.00 72 ILE A N 1
ATOM 561 C CA . ILE A 1 72 ? -0.292 3.724 12.157 1.00 92.00 72 ILE A CA 1
ATOM 562 C C . ILE A 1 72 ? 0.268 4.489 13.343 1.00 92.00 72 ILE A C 1
ATOM 564 O O . ILE A 1 72 ? 1.112 3.974 14.083 1.00 92.00 72 ILE A O 1
ATOM 568 N N . ASP A 1 73 ? -0.231 5.705 13.531 1.00 91.56 73 ASP A N 1
ATOM 569 C CA . ASP A 1 73 ? 0.172 6.557 14.639 1.00 91.56 73 ASP A CA 1
ATOM 570 C C . ASP A 1 73 ? -0.524 6.173 15.962 1.00 91.56 73 ASP A C 1
ATOM 572 O O . ASP A 1 73 ? -1.354 5.264 16.034 1.00 91.56 73 ASP A O 1
ATOM 576 N N . ALA A 1 74 ? -0.189 6.884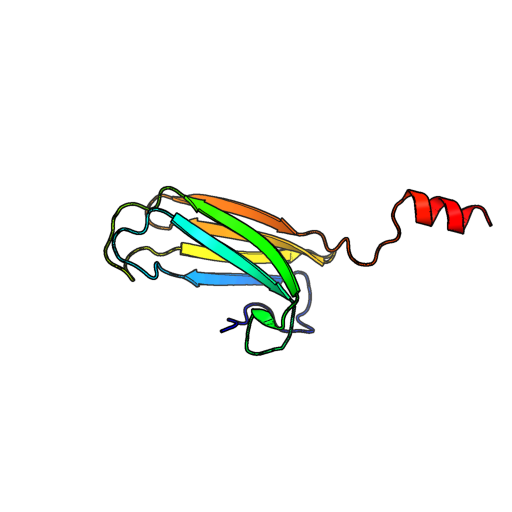 17.040 1.00 89.94 74 ALA A N 1
ATOM 577 C CA . ALA A 1 74 ? -0.792 6.664 18.356 1.00 89.94 74 ALA A CA 1
ATOM 578 C C . ALA A 1 74 ? -2.295 7.016 18.422 1.00 89.94 74 ALA A C 1
ATOM 580 O O . ALA A 1 74 ? -2.978 6.581 19.346 1.00 89.94 74 ALA A O 1
ATOM 581 N N . ASN A 1 75 ? -2.815 7.780 17.456 1.00 85.06 75 ASN A N 1
ATOM 582 C CA . ASN A 1 75 ? -4.229 8.146 17.352 1.00 85.06 75 ASN A CA 1
ATOM 583 C C . ASN A 1 75 ? -5.034 7.142 16.510 1.00 85.06 75 ASN A C 1
ATOM 585 O O . ASN A 1 75 ? -6.248 7.294 16.372 1.00 85.06 75 ASN A O 1
ATOM 589 N N . GLY A 1 76 ? -4.375 6.138 15.921 1.00 85.12 76 GLY A N 1
ATOM 590 C CA . GLY A 1 76 ? -4.994 5.204 14.985 1.00 85.12 76 GLY A CA 1
ATOM 591 C C . GLY A 1 76 ? -5.209 5.784 13.583 1.00 85.12 76 GLY A C 1
ATOM 592 O O . GLY A 1 76 ? -5.984 5.222 12.809 1.00 85.12 76 GLY A O 1
ATOM 593 N N . ILE A 1 77 ? -4.550 6.894 13.240 1.00 89.69 77 ILE A N 1
ATOM 594 C CA . ILE A 1 77 ? -4.525 7.429 11.877 1.00 89.69 77 ILE A CA 1
ATOM 595 C C . ILE A 1 77 ? -3.552 6.582 11.062 1.00 89.69 77 ILE A C 1
ATOM 597 O O . ILE A 1 77 ? -2.381 6.434 11.416 1.00 89.69 77 ILE A O 1
ATOM 601 N N . LEU A 1 78 ? -4.050 6.031 9.957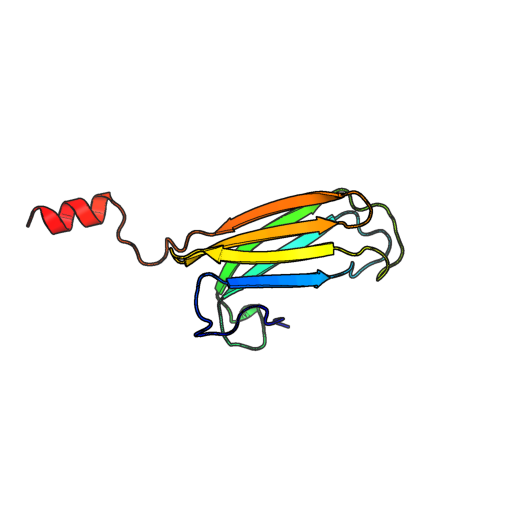 1.00 91.56 78 LEU A N 1
ATOM 602 C CA . LEU A 1 78 ? -3.269 5.200 9.057 1.00 91.56 78 LEU A CA 1
ATOM 603 C C . LEU A 1 78 ? -2.739 6.048 7.900 1.00 91.56 78 LEU A C 1
ATOM 605 O O . LEU A 1 78 ? -3.502 6.546 7.076 1.00 91.56 78 LEU A O 1
ATOM 609 N N . ASN A 1 79 ? -1.424 6.152 7.789 1.00 93.62 79 ASN A N 1
ATOM 610 C CA . ASN A 1 79 ? -0.742 6.725 6.641 1.00 93.62 79 ASN A CA 1
ATOM 611 C C . ASN A 1 79 ? -0.213 5.595 5.762 1.00 93.62 79 ASN A C 1
ATOM 613 O O . ASN A 1 79 ? 0.533 4.729 6.220 1.00 93.62 79 ASN A O 1
ATOM 617 N N . VAL A 1 80 ? -0.600 5.597 4.489 1.00 93.94 80 VAL A N 1
ATOM 618 C CA . VAL A 1 80 ? -0.106 4.633 3.506 1.00 93.94 80 VAL A CA 1
ATOM 619 C C . VAL A 1 80 ? 0.629 5.387 2.420 1.00 93.94 80 VAL A C 1
ATOM 621 O O . VAL A 1 80 ? 0.029 6.183 1.704 1.00 93.94 80 VAL A O 1
ATOM 624 N N . SER A 1 81 ? 1.921 5.124 2.279 1.00 94.81 81 SER A N 1
ATOM 625 C CA . SER A 1 81 ? 2.751 5.681 1.217 1.00 94.81 81 SER A CA 1
ATOM 626 C C . SER A 1 81 ? 3.240 4.576 0.294 1.00 94.81 81 SER A C 1
ATOM 628 O O . SER A 1 81 ? 3.519 3.464 0.729 1.00 94.81 81 SER A O 1
ATOM 630 N N . ALA A 1 82 ? 3.319 4.865 -0.998 1.00 94.44 82 ALA A N 1
ATOM 631 C CA . ALA A 1 82 ? 3.925 4.001 -1.996 1.00 94.44 82 ALA A CA 1
ATOM 632 C C . ALA A 1 82 ? 5.028 4.778 -2.704 1.00 94.44 82 ALA A C 1
ATOM 634 O O . ALA A 1 82 ? 4.796 5.907 -3.134 1.00 94.44 82 ALA A O 1
ATOM 635 N N . GLN A 1 83 ? 6.205 4.178 -2.836 1.00 93.94 83 GLN A N 1
ATOM 636 C CA . GLN A 1 83 ? 7.346 4.758 -3.529 1.00 93.94 83 GLN A CA 1
ATOM 637 C C . GLN A 1 83 ? 7.928 3.756 -4.521 1.00 93.94 83 GLN A C 1
ATOM 639 O O . GLN A 1 83 ? 8.274 2.635 -4.160 1.00 93.94 83 GLN A O 1
ATOM 644 N N . ASP A 1 84 ? 8.079 4.171 -5.771 1.00 93.00 84 ASP A N 1
ATOM 645 C CA . ASP A 1 84 ? 8.870 3.435 -6.751 1.00 93.00 84 ASP A CA 1
ATOM 646 C C . ASP A 1 84 ? 10.365 3.653 -6.472 1.00 93.00 84 ASP A C 1
ATOM 648 O O . ASP A 1 84 ? 10.860 4.781 -6.519 1.00 93.00 84 ASP A O 1
ATOM 652 N N . LYS A 1 85 ? 11.099 2.568 -6.198 1.00 90.88 85 LYS A N 1
ATOM 653 C CA . LYS A 1 85 ? 12.538 2.611 -5.891 1.00 90.88 85 LYS A CA 1
ATOM 654 C C . LYS A 1 85 ? 13.398 3.059 -7.068 1.00 90.88 85 LYS A C 1
ATOM 656 O O . LYS A 1 85 ? 14.511 3.527 -6.852 1.00 90.88 85 LYS A O 1
ATOM 661 N N . SER A 1 86 ? 12.916 2.892 -8.297 1.00 86.38 86 SER A N 1
ATOM 662 C CA . SER A 1 86 ? 13.691 3.206 -9.497 1.00 86.38 86 SER A CA 1
ATOM 663 C C . SER A 1 86 ? 13.632 4.691 -9.852 1.00 86.38 86 SER A C 1
ATOM 665 O O . SER A 1 86 ? 14.658 5.298 -10.148 1.00 86.38 86 SER A O 1
ATOM 667 N N . THR A 1 87 ? 12.443 5.294 -9.777 1.00 88.12 87 THR A N 1
ATOM 668 C CA . THR A 1 87 ? 12.238 6.712 -10.110 1.00 88.12 87 THR A CA 1
ATOM 669 C C . THR A 1 87 ? 12.224 7.638 -8.898 1.00 88.12 87 THR A C 1
ATOM 671 O O . THR A 1 87 ? 12.314 8.853 -9.062 1.00 88.12 87 THR A O 1
ATOM 674 N N . GLY A 1 88 ? 12.064 7.099 -7.686 1.00 88.50 88 GLY A N 1
ATOM 675 C CA . GLY A 1 88 ? 11.871 7.872 -6.459 1.00 88.50 88 GLY A CA 1
ATOM 676 C C . GLY A 1 88 ? 10.485 8.510 -6.337 1.00 88.50 88 GLY A C 1
ATOM 677 O O . GLY A 1 88 ? 10.200 9.121 -5.304 1.00 88.50 88 GLY A O 1
ATOM 678 N N . LYS A 1 89 ? 9.614 8.358 -7.348 1.00 90.38 89 LYS A N 1
ATOM 679 C CA . LYS A 1 89 ? 8.240 8.863 -7.307 1.00 90.38 89 LYS A CA 1
ATOM 680 C C . LYS A 1 89 ? 7.483 8.200 -6.176 1.00 90.38 89 LYS A C 1
ATOM 682 O O . LYS A 1 89 ? 7.495 6.977 -6.042 1.00 90.38 89 LYS A O 1
ATOM 687 N N . SER A 1 90 ? 6.787 9.015 -5.404 1.00 92.94 90 SER A N 1
ATOM 688 C CA . SER A 1 90 ? 5.945 8.548 -4.322 1.00 92.94 90 SER A CA 1
ATOM 689 C C . SER A 1 90 ? 4.568 9.180 -4.389 1.00 92.94 90 SER A C 1
ATOM 691 O O . SER A 1 90 ? 4.376 10.274 -4.918 1.00 92.94 90 SER A O 1
ATOM 693 N N . ASN A 1 91 ? 3.599 8.455 -3.853 1.00 94.25 91 ASN A N 1
ATOM 694 C CA . ASN A 1 91 ? 2.280 8.976 -3.562 1.00 94.25 91 ASN A CA 1
ATOM 695 C C . ASN A 1 91 ? 1.820 8.409 -2.221 1.00 94.25 91 ASN A C 1
ATOM 697 O O . ASN A 1 91 ? 2.265 7.334 -1.814 1.00 94.25 91 ASN A O 1
ATOM 701 N N . GLN A 1 92 ? 0.954 9.126 -1.520 1.00 93.88 92 GLN A N 1
ATOM 702 C CA . GLN A 1 92 ? 0.478 8.707 -0.211 1.00 93.88 92 GLN A CA 1
ATOM 703 C C . GLN A 1 92 ? -0.979 9.085 0.009 1.00 93.88 92 GLN A C 1
ATOM 705 O O . GLN A 1 92 ? -1.496 10.030 -0.584 1.00 93.88 92 GLN A O 1
ATOM 710 N N . ILE A 1 93 ? -1.623 8.343 0.899 1.00 93.25 93 ILE A N 1
ATOM 711 C CA . ILE A 1 93 ? -2.963 8.612 1.394 1.00 93.25 93 ILE A CA 1
ATOM 712 C C . ILE A 1 93 ? -2.944 8.559 2.920 1.00 93.25 93 ILE A C 1
ATOM 714 O O . ILE A 1 93 ? -2.350 7.662 3.520 1.00 93.25 93 ILE A O 1
ATOM 718 N N . THR A 1 94 ? -3.622 9.516 3.540 1.00 92.25 94 THR A N 1
ATOM 719 C CA . THR A 1 94 ? -3.917 9.494 4.971 1.00 92.25 94 THR A CA 1
ATOM 720 C C . THR A 1 94 ? -5.358 9.047 5.139 1.00 92.25 94 THR A C 1
ATOM 722 O O . THR A 1 94 ? -6.270 9.614 4.539 1.00 92.25 94 THR A O 1
ATOM 725 N N . ILE A 1 95 ? -5.555 8.002 5.930 1.00 87.44 95 ILE A N 1
ATOM 726 C CA . ILE A 1 95 ? -6.846 7.396 6.221 1.00 87.44 95 ILE A CA 1
ATOM 727 C C . ILE A 1 95 ? -7.122 7.640 7.701 1.00 87.44 95 ILE A C 1
ATOM 729 O O . ILE A 1 95 ? -6.532 7.013 8.583 1.00 87.44 95 ILE A O 1
ATOM 733 N N . THR A 1 96 ? -8.033 8.566 7.966 1.00 83.62 96 THR A N 1
ATOM 734 C CA . THR A 1 96 ? -8.595 8.796 9.293 1.00 83.62 96 THR A CA 1
ATOM 735 C C . THR A 1 96 ? -9.810 7.891 9.467 1.00 83.62 96 THR A C 1
ATOM 737 O O . THR A 1 96 ? -10.686 7.817 8.603 1.00 83.62 96 THR A O 1
ATOM 740 N N . ASN A 1 97 ? -9.876 7.157 10.578 1.00 66.94 97 ASN A N 1
ATOM 741 C CA . ASN A 1 97 ? -11.048 6.342 10.876 1.00 66.94 97 ASN A CA 1
ATOM 742 C C . ASN A 1 97 ? -12.171 7.241 11.425 1.00 66.94 97 ASN A C 1
ATOM 744 O O . ASN A 1 97 ? -12.344 7.382 12.632 1.00 66.94 97 ASN A O 1
ATOM 748 N N . GLU A 1 98 ? -12.903 7.911 10.533 1.00 60.50 98 GLU A N 1
ATOM 749 C CA . GLU A 1 98 ? -14.068 8.739 10.892 1.00 60.50 98 GLU A CA 1
ATOM 750 C C . GLU A 1 98 ? -15.343 7.906 11.094 1.00 60.50 98 GLU A C 1
ATOM 752 O O . GLU A 1 98 ? -16.326 8.392 11.655 1.00 60.50 98 GLU A O 1
ATOM 757 N N . LYS A 1 99 ? -15.345 6.631 10.679 1.00 47.88 99 LYS A N 1
ATOM 758 C CA . LYS A 1 99 ? -16.494 5.731 10.843 1.00 47.88 99 LYS A CA 1
ATOM 759 C C . LYS A 1 99 ? -16.650 5.326 12.312 1.00 47.88 99 LYS A C 1
ATOM 761 O O . LYS A 1 99 ? -16.172 4.281 12.738 1.00 47.88 99 LYS A O 1
ATOM 766 N N . GLY A 1 100 ? -17.350 6.166 13.073 1.00 50.47 100 GLY A N 1
ATOM 767 C CA . GLY A 1 100 ? -17.741 5.906 14.461 1.00 50.47 100 GLY A CA 1
ATOM 768 C C . GLY A 1 100 ? -17.612 7.104 15.400 1.00 50.47 100 GLY A C 1
ATOM 769 O O . GLY A 1 100 ? -18.152 7.056 16.502 1.00 50.47 100 GLY A O 1
ATOM 770 N N . ARG A 1 101 ? -16.952 8.193 14.985 1.00 49.12 101 ARG A N 1
ATOM 771 C CA . ARG A 1 101 ? -17.048 9.464 15.711 1.00 49.12 101 ARG A CA 1
ATOM 772 C C . ARG A 1 101 ? -18.300 10.172 15.217 1.00 49.12 101 ARG A C 1
ATOM 774 O O . ARG A 1 101 ? -18.402 10.498 14.038 1.00 49.12 101 ARG A O 1
ATOM 781 N N . LEU A 1 102 ? -19.253 10.368 16.128 1.00 52.97 102 LEU A N 1
ATOM 782 C CA . LEU A 1 102 ? -20.295 11.384 15.996 1.00 52.97 102 LEU A CA 1
ATOM 783 C C . LEU A 1 102 ? -19.644 12.643 15.412 1.00 52.97 102 LEU A C 1
ATOM 785 O O . LEU A 1 102 ? -18.545 13.019 15.838 1.00 52.97 102 LEU A O 1
ATOM 789 N N . SER A 1 103 ? -20.270 13.243 14.398 1.00 59.22 103 SER A N 1
ATOM 790 C CA . SER A 1 103 ? -19.755 14.496 13.851 1.00 59.22 103 SER A CA 1
ATOM 791 C C . SER A 1 103 ? -19.631 15.513 14.992 1.00 59.22 103 SER A C 1
ATOM 793 O O . SER A 1 103 ? -20.339 15.398 15.993 1.00 59.22 103 SER A O 1
ATOM 795 N N . GLN A 1 104 ? -18.752 16.514 14.885 1.00 60.59 104 GLN A N 1
ATOM 796 C CA . GLN A 1 104 ? -18.644 17.537 15.938 1.00 60.59 104 GLN A CA 1
ATOM 797 C C . GLN A 1 104 ? -20.025 18.143 16.272 1.00 60.59 104 GLN A C 1
ATOM 799 O O . GLN A 1 104 ? -20.337 18.358 17.435 1.00 60.59 104 GLN A O 1
ATOM 804 N N . ALA A 1 105 ? -20.896 18.267 15.263 1.00 65.00 105 ALA A N 1
ATOM 805 C CA . ALA A 1 105 ? -22.285 18.692 15.416 1.00 65.00 105 ALA A CA 1
ATOM 806 C C . ALA A 1 105 ? -23.163 17.718 16.232 1.00 65.00 105 ALA A C 1
ATOM 808 O O . ALA A 1 105 ? -24.045 18.158 16.966 1.00 65.00 105 ALA A O 1
ATOM 809 N N . ASP A 1 106 ? -22.936 16.410 16.127 1.00 65.12 106 ASP A N 1
ATOM 810 C CA . ASP A 1 106 ? -23.647 15.409 16.926 1.00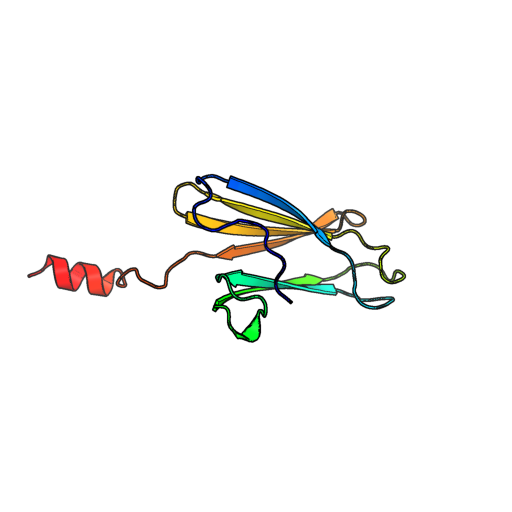 65.12 106 ASP A CA 1
ATOM 811 C C . ASP A 1 106 ? -23.105 15.334 18.367 1.00 65.12 106 ASP A C 1
ATOM 813 O O . ASP A 1 106 ? -23.875 15.115 19.301 1.00 65.12 106 ASP A O 1
ATOM 817 N N . ILE A 1 107 ? -21.800 15.570 18.562 1.00 61.00 107 ILE A N 1
ATOM 818 C CA . ILE A 1 107 ? -21.173 15.695 19.891 1.00 61.00 107 ILE A CA 1
ATOM 819 C C . ILE A 1 107 ? -21.739 16.917 20.622 1.00 61.00 107 ILE A C 1
ATOM 821 O O . ILE A 1 107 ? -22.178 16.800 21.764 1.00 61.00 107 ILE A O 1
ATOM 825 N N . ASP A 1 108 ? -21.800 18.069 19.953 1.00 68.81 108 ASP A N 1
ATOM 826 C CA . ASP A 1 108 ? -22.318 19.308 20.540 1.00 68.81 108 ASP A CA 1
ATOM 827 C C . ASP A 1 108 ? -23.812 19.198 20.894 1.00 68.81 108 ASP A C 1
ATOM 829 O O . ASP A 1 108 ? -24.280 19.838 21.837 1.00 68.81 108 ASP A O 1
ATOM 833 N N . ARG A 1 109 ? -24.576 18.362 20.175 1.00 71.88 109 ARG A N 1
ATOM 834 C CA . ARG A 1 109 ? -25.982 18.080 20.495 1.00 71.88 109 ARG A CA 1
ATOM 835 C C . ARG A 1 109 ? -26.135 17.171 21.722 1.00 71.88 109 ARG A C 1
ATOM 837 O O . ARG A 1 109 ? -27.086 17.362 22.465 1.00 71.88 109 ARG A O 1
ATOM 844 N N . MET A 1 110 ? -25.210 16.238 21.957 1.00 62.44 110 MET A N 1
ATOM 845 C CA . MET A 1 110 ? -25.216 15.372 23.148 1.00 62.44 110 MET A CA 1
ATOM 846 C C . MET A 1 110 ? -24.691 16.057 24.417 1.00 62.44 110 MET A C 1
ATOM 848 O O . MET A 1 110 ? -25.056 15.651 25.510 1.00 62.44 110 MET A O 1
ATOM 852 N N . VAL A 1 111 ? -23.818 17.061 24.290 1.00 67.81 111 VAL A N 1
ATOM 853 C CA . VAL A 1 111 ? -23.242 17.797 25.438 1.00 67.81 111 VAL A CA 1
ATOM 854 C C . VAL A 1 111 ? -24.174 18.908 25.947 1.00 67.81 111 VAL A C 1
ATOM 856 O O . VAL A 1 111 ? -24.009 19.378 27.068 1.00 67.81 111 VAL A O 1
ATOM 859 N N . ASN A 1 112 ? -25.147 19.332 25.135 1.00 65.75 112 ASN A N 1
ATOM 860 C CA . ASN A 1 112 ? -26.141 20.346 25.504 1.00 65.75 112 ASN A CA 1
ATOM 861 C C . ASN A 1 112 ? -27.459 19.760 26.064 1.00 65.75 112 ASN A C 1
ATOM 863 O O . ASN A 1 112 ? -28.433 20.505 26.192 1.00 65.75 112 ASN A O 1
ATOM 867 N N . GLU A 1 113 ? -27.489 18.466 26.402 1.00 49.84 113 GLU A N 1
ATOM 868 C CA . GLU A 1 113 ? -28.505 17.831 27.266 1.00 49.84 113 GLU A CA 1
ATOM 869 C C . GLU A 1 113 ? -27.920 17.541 28.656 1.00 49.84 113 GLU A C 1
ATOM 871 O O . GLU A 1 113 ? -28.680 17.671 29.643 1.00 49.84 113 GLU A O 1
#